Protein AF-A0A9E0R0I6-F1 (afdb_monomer_lite)

pLDDT: mean 71.57, std 11.68, range [45.12, 90.56]

Radius of gyration: 26.49 Å; chains: 1; bounding box: 52×58×52 Å

Secondary structure (DSSP, 8-state):
--PPP----PPP------SS-TTTTTTTPPTTPPP-S----------GGGPPPPP-------PPPP--------PPPPP-THHHHHHHHHHHHHHHHHHH-

Sequence (101 aa):
MVNPISYAVTVPGGYIDSPIDPKTLYENRRRGYVDSEPMLEIEPVLIPELQLPPPTVISHGDYEPVERVVSVEKKAPPLKGEDRVFEQIARDELEIKCLMD

Structure (mmCIF, N/CA/C/O backbone):
data_AF-A0A9E0R0I6-F1
#
_entry.id   AF-A0A9E0R0I6-F1
#
loop_
_atom_site.group_PDB
_atom_site.id
_atom_site.type_symbol
_atom_site.label_atom_id
_atom_site.label_alt_id
_atom_site.label_comp_id
_atom_site.label_asym_id
_atom_site.label_entity_id
_atom_site.label_seq_id
_atom_site.pdbx_PDB_ins_code
_atom_site.Cartn_x
_atom_site.Cartn_y
_atom_site.Cartn_z
_atom_site.occupancy
_atom_site.B_iso_or_equiv
_atom_site.auth_seq_id
_atom_site.auth_comp_id
_atom_site.auth_asym_id
_atom_site.auth_atom_id
_atom_site.pdbx_PDB_model_num
ATOM 1 N N . MET A 1 1 ? -12.455 -20.496 32.277 1.00 45.12 1 MET A N 1
ATOM 2 C CA . MET A 1 1 ? -11.736 -21.256 31.231 1.00 45.12 1 MET A CA 1
ATOM 3 C C . MET A 1 1 ? -12.325 -20.848 29.895 1.00 45.12 1 MET A C 1
ATOM 5 O O . MET A 1 1 ? -13.508 -21.074 29.687 1.00 45.12 1 MET A O 1
ATOM 9 N N . VAL A 1 2 ? -11.553 -20.153 29.062 1.00 52.94 2 VAL A N 1
ATOM 10 C CA . VAL A 1 2 ? -11.989 -19.716 27.728 1.00 52.94 2 VAL A CA 1
ATOM 11 C C . VAL A 1 2 ? -11.607 -20.827 26.757 1.00 52.94 2 VAL A C 1
ATOM 13 O O . VAL A 1 2 ? -10.424 -21.134 26.630 1.00 52.94 2 VAL A O 1
ATOM 16 N N . ASN A 1 3 ? -12.597 -21.474 26.143 1.00 60.44 3 ASN A N 1
ATOM 17 C CA . ASN A 1 3 ? -12.354 -22.495 25.125 1.00 60.44 3 ASN A CA 1
ATOM 18 C C . ASN A 1 3 ? -11.738 -21.818 23.887 1.00 60.44 3 ASN A C 1
ATOM 20 O O . ASN A 1 3 ? -12.375 -20.923 23.328 1.00 60.44 3 ASN A O 1
ATOM 24 N N . PRO A 1 4 ? -10.518 -22.191 23.463 1.00 68.25 4 PRO A N 1
ATOM 25 C CA . PRO A 1 4 ? -9.894 -21.592 22.292 1.00 68.25 4 PRO A CA 1
ATOM 26 C C . PRO A 1 4 ? -10.663 -21.994 21.029 1.00 68.25 4 PRO A C 1
ATOM 28 O O . PRO A 1 4 ? -10.946 -23.172 20.810 1.00 68.25 4 PRO A O 1
ATOM 31 N N . ILE A 1 5 ? -11.005 -21.006 20.200 1.00 71.25 5 ILE A N 1
ATOM 32 C CA . ILE A 1 5 ? -11.620 -21.231 18.889 1.00 71.25 5 ILE A CA 1
ATOM 33 C C . ILE A 1 5 ? -10.581 -21.935 18.013 1.00 71.25 5 ILE A C 1
ATOM 35 O O . ILE A 1 5 ? -9.501 -21.394 17.770 1.00 71.25 5 ILE A O 1
ATOM 39 N N . SER A 1 6 ? -10.888 -23.149 17.556 1.00 65.62 6 SER A N 1
ATOM 40 C CA . SER A 1 6 ? -10.013 -23.884 16.646 1.00 65.62 6 SER A CA 1
ATOM 41 C C . SER A 1 6 ? -10.019 -23.208 15.278 1.00 65.62 6 SER A C 1
ATOM 43 O O . SER A 1 6 ? -11.045 -23.210 14.599 1.00 65.62 6 SER A O 1
ATOM 45 N N . TYR A 1 7 ? -8.885 -22.655 14.859 1.00 59.72 7 TYR A N 1
ATOM 46 C CA . TYR A 1 7 ? -8.682 -22.206 13.486 1.00 59.72 7 TYR A CA 1
ATOM 47 C C . TYR A 1 7 ? -7.666 -23.119 12.803 1.00 59.72 7 TYR A C 1
ATOM 49 O O . TYR A 1 7 ? -6.640 -23.481 13.379 1.00 59.72 7 TYR A O 1
ATOM 57 N N . ALA A 1 8 ? -7.971 -23.510 11.569 1.00 67.06 8 ALA A N 1
ATOM 58 C CA . ALA A 1 8 ? -7.039 -24.216 10.707 1.00 67.06 8 ALA A CA 1
ATOM 59 C C . ALA A 1 8 ? -6.391 -23.187 9.780 1.00 67.06 8 ALA A C 1
ATOM 61 O O . ALA A 1 8 ? -7.077 -22.543 8.988 1.00 67.06 8 ALA A O 1
ATOM 62 N N . VAL A 1 9 ? -5.074 -23.016 9.889 1.00 64.62 9 VAL A N 1
ATOM 63 C CA . VAL A 1 9 ? -4.305 -22.227 8.923 1.00 64.62 9 VAL A CA 1
ATOM 64 C C . VAL A 1 9 ? -4.217 -23.053 7.646 1.00 64.62 9 VAL A C 1
ATOM 66 O O . VAL A 1 9 ? -3.449 -24.010 7.566 1.00 64.62 9 VAL A O 1
ATOM 69 N N . THR A 1 10 ? -5.042 -22.723 6.659 1.00 60.94 10 THR A N 1
ATOM 70 C CA . THR A 1 10 ? -4.908 -23.281 5.317 1.00 60.94 10 THR A CA 1
ATOM 71 C C . THR A 1 10 ? -3.813 -22.509 4.597 1.00 60.94 10 THR A C 1
ATOM 73 O O . THR A 1 10 ? -3.839 -21.283 4.502 1.00 60.94 10 THR A O 1
ATOM 76 N N . VAL A 1 11 ? -2.798 -23.230 4.120 1.00 56.66 11 VAL A N 1
ATOM 77 C CA . VAL A 1 11 ? -1.831 -22.647 3.190 1.00 56.66 11 VAL A CA 1
ATOM 78 C C . VAL A 1 11 ? -2.629 -22.290 1.937 1.00 56.66 11 VAL A C 1
ATOM 80 O O . VAL A 1 11 ? -3.373 -23.158 1.465 1.00 56.66 11 VAL A O 1
ATOM 83 N N . PRO A 1 12 ? -2.544 -21.053 1.410 1.00 57.75 12 PRO A N 1
ATOM 84 C CA . PRO A 1 12 ? -3.198 -20.734 0.152 1.00 57.75 12 PRO A CA 1
ATOM 85 C C . PRO A 1 12 ? -2.744 -21.776 -0.866 1.00 57.75 12 PRO A C 1
ATOM 87 O O . PRO A 1 12 ? -1.543 -21.977 -1.058 1.00 57.75 12 PRO A O 1
ATOM 90 N N . GLY A 1 13 ? -3.708 -22.502 -1.439 1.00 51.91 13 GLY A N 1
ATOM 91 C CA . GLY A 1 13 ? -3.458 -23.453 -2.510 1.00 51.91 13 GLY A CA 1
ATOM 92 C C . GLY A 1 13 ? -2.927 -22.650 -3.678 1.00 51.91 13 GLY A C 1
ATOM 93 O O . GLY A 1 13 ? -3.709 -22.070 -4.423 1.00 51.91 13 GLY A O 1
ATOM 94 N N . GLY A 1 14 ? -1.603 -22.512 -3.730 1.00 50.50 14 GLY A N 1
ATOM 95 C CA . GLY A 1 14 ? -0.891 -21.657 -4.661 1.00 50.50 14 GLY A CA 1
ATOM 96 C C . GLY A 1 14 ? -1.082 -22.163 -6.076 1.0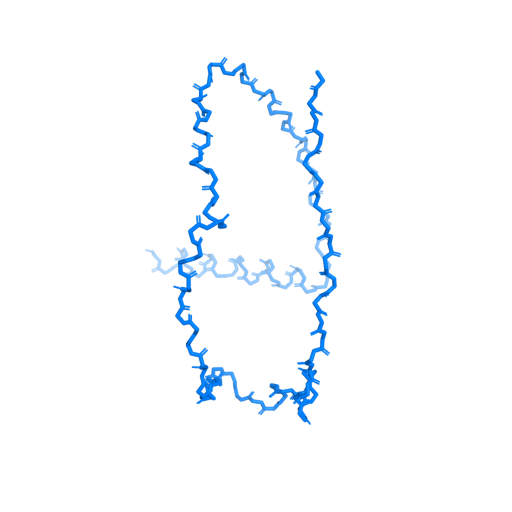0 50.50 14 GLY A C 1
ATOM 97 O O . GLY A 1 14 ? -0.211 -22.829 -6.621 1.00 50.50 14 GLY A O 1
ATOM 98 N N . TYR A 1 15 ? -2.222 -21.838 -6.673 1.00 50.16 15 TYR A N 1
ATOM 99 C CA . TYR A 1 15 ? -2.380 -21.838 -8.110 1.00 50.16 15 TYR A CA 1
ATOM 100 C C . TYR A 1 15 ? -1.860 -20.491 -8.609 1.00 50.16 15 TYR A C 1
ATOM 102 O O . TYR A 1 15 ? -2.618 -19.571 -8.901 1.00 50.16 15 TYR A O 1
ATOM 110 N N . ILE A 1 16 ? -0.534 -20.356 -8.624 1.00 53.50 16 ILE A N 1
ATOM 111 C CA . ILE A 1 16 ? 0.145 -19.311 -9.390 1.00 53.50 16 ILE A CA 1
ATOM 112 C C . ILE A 1 16 ? 0.523 -19.972 -10.710 1.00 53.50 16 ILE A C 1
ATOM 114 O O . ILE A 1 16 ? 1.681 -20.278 -10.960 1.00 53.50 16 ILE A O 1
ATOM 118 N N . ASP A 1 17 ? -0.476 -20.239 -11.543 1.00 48.16 17 ASP A N 1
ATOM 119 C CA . ASP A 1 17 ? -0.247 -20.502 -12.965 1.00 48.16 17 ASP A CA 1
ATOM 120 C C . ASP A 1 17 ? -0.297 -19.159 -13.704 1.00 48.16 17 ASP A C 1
ATOM 122 O O . ASP A 1 17 ? -1.034 -18.955 -14.665 1.00 48.16 17 ASP A O 1
ATOM 126 N N . SER A 1 18 ? 0.437 -18.182 -13.162 1.00 53.22 18 SER A N 1
ATOM 127 C CA . SER A 1 18 ? 0.776 -16.990 -13.917 1.00 53.22 18 SER A CA 1
ATOM 128 C C . SER A 1 18 ? 2.055 -17.332 -14.671 1.00 53.22 18 SER A C 1
ATOM 130 O O . SER A 1 18 ? 3.062 -17.637 -14.029 1.00 53.22 18 SER A O 1
ATOM 132 N N . PRO A 1 19 ? 2.070 -17.272 -16.011 1.00 57.12 19 PRO A N 1
ATOM 133 C CA . PRO A 1 19 ? 3.294 -17.463 -16.787 1.00 57.12 19 PRO A CA 1
ATOM 134 C C . PRO A 1 19 ? 4.331 -16.352 -16.529 1.00 57.12 19 PRO A C 1
ATOM 136 O O . PRO A 1 19 ? 5.414 -16.370 -17.112 1.00 57.12 19 PRO A O 1
ATOM 139 N N . ILE A 1 20 ? 4.000 -15.372 -15.682 1.00 63.97 20 ILE A N 1
ATOM 140 C CA . ILE A 1 20 ? 4.799 -14.195 -15.381 1.00 63.97 20 ILE A CA 1
ATOM 141 C C . ILE A 1 20 ? 5.412 -14.353 -13.987 1.00 63.97 20 ILE A C 1
ATOM 143 O O . ILE A 1 20 ? 4.696 -14.473 -12.993 1.00 63.97 20 ILE A O 1
ATOM 147 N N . ASP A 1 21 ? 6.747 -14.327 -13.912 1.00 72.06 21 ASP A N 1
ATOM 148 C CA . ASP A 1 21 ? 7.473 -14.314 -12.640 1.00 72.06 21 ASP A CA 1
ATOM 149 C C . ASP A 1 21 ? 7.092 -13.044 -11.851 1.00 72.06 21 ASP A C 1
ATOM 151 O O . ASP A 1 21 ? 7.399 -11.932 -12.305 1.00 72.06 21 ASP A O 1
ATOM 155 N N . PRO A 1 22 ? 6.461 -13.171 -10.666 1.00 68.00 22 PRO A N 1
ATOM 156 C CA . PRO A 1 22 ? 6.006 -12.026 -9.882 1.00 68.00 22 PRO A CA 1
ATOM 157 C C . PRO A 1 22 ? 7.145 -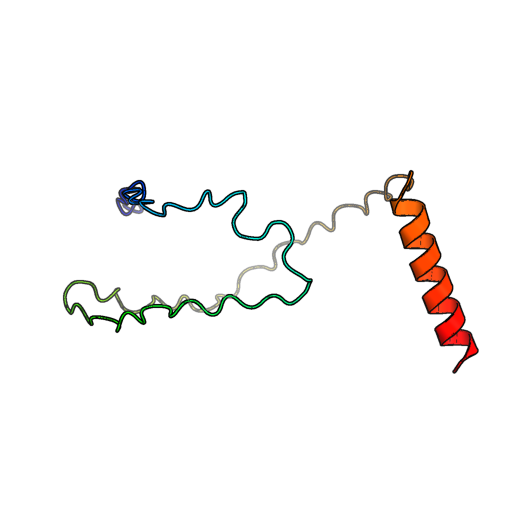11.076 -9.501 1.00 68.00 22 PRO A C 1
ATOM 159 O O . PRO A 1 22 ? 6.902 -9.890 -9.275 1.00 68.00 22 PRO A O 1
ATOM 162 N N . LYS A 1 23 ? 8.394 -11.560 -9.467 1.00 73.88 23 LYS A N 1
ATOM 163 C CA . LYS A 1 23 ? 9.568 -10.729 -9.192 1.00 73.88 23 LYS A CA 1
ATOM 164 C C . LYS A 1 23 ? 9.826 -9.691 -10.289 1.00 73.88 23 LYS A C 1
ATOM 166 O O . LYS A 1 23 ? 10.292 -8.599 -9.981 1.00 73.88 23 LYS A O 1
ATOM 171 N N . THR A 1 24 ? 9.523 -10.022 -11.545 1.00 76.69 24 THR A N 1
ATOM 172 C CA . THR A 1 24 ? 9.888 -9.207 -12.720 1.00 76.69 24 THR A CA 1
ATOM 173 C C . THR A 1 24 ? 8.715 -8.438 -13.327 1.00 76.69 24 THR A C 1
ATOM 175 O O . THR A 1 24 ? 8.922 -7.584 -14.187 1.00 76.69 24 THR A O 1
ATOM 178 N N . LEU A 1 25 ? 7.489 -8.673 -12.846 1.00 73.88 25 LEU A N 1
ATOM 179 C CA . LEU A 1 25 ? 6.236 -8.123 -13.385 1.00 73.88 25 LEU A CA 1
ATOM 180 C C . LEU A 1 25 ? 6.258 -6.592 -13.602 1.00 73.88 25 LEU A C 1
ATOM 182 O O . LEU A 1 25 ? 5.692 -6.083 -14.575 1.00 73.88 25 LEU A O 1
ATOM 186 N N . TYR A 1 26 ? 6.952 -5.858 -12.727 1.00 75.00 26 TYR A N 1
ATOM 187 C CA . TYR A 1 26 ? 7.029 -4.393 -12.753 1.00 75.00 26 TYR A CA 1
ATOM 188 C C . TYR A 1 26 ? 8.414 -3.836 -13.109 1.00 75.00 26 TYR A C 1
ATOM 190 O O . TYR A 1 26 ? 8.615 -2.618 -13.075 1.00 75.00 26 TYR A O 1
ATOM 198 N N . GLU A 1 27 ? 9.376 -4.688 -13.467 1.00 82.94 27 GLU A N 1
ATOM 199 C CA . GLU A 1 27 ? 10.702 -4.224 -13.870 1.00 82.94 27 GLU A CA 1
ATOM 200 C C . GLU A 1 27 ? 10.616 -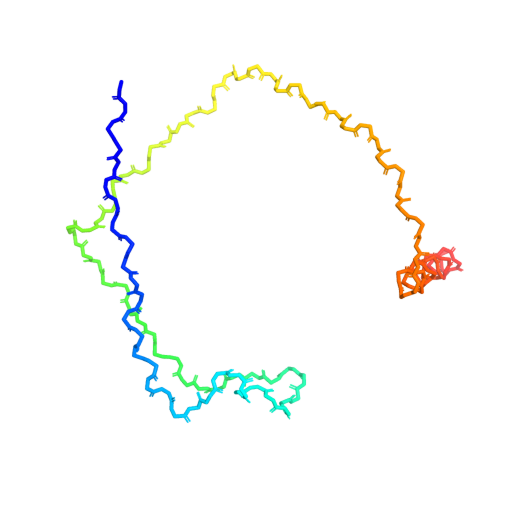3.375 -15.151 1.00 82.94 27 GLU A C 1
ATOM 202 O O . GLU A 1 27 ? 9.839 -3.648 -16.066 1.00 82.94 27 GLU A O 1
ATOM 207 N N . ASN A 1 28 ? 11.405 -2.297 -15.211 1.00 81.94 28 ASN A N 1
ATOM 208 C CA . ASN A 1 28 ? 11.454 -1.338 -16.327 1.00 81.94 28 ASN A CA 1
ATOM 209 C C . ASN A 1 28 ? 10.139 -0.597 -16.643 1.00 81.94 28 ASN A C 1
ATOM 211 O O . ASN A 1 28 ? 10.055 0.124 -17.643 1.00 81.94 28 ASN A O 1
ATOM 215 N N . ARG A 1 29 ? 9.11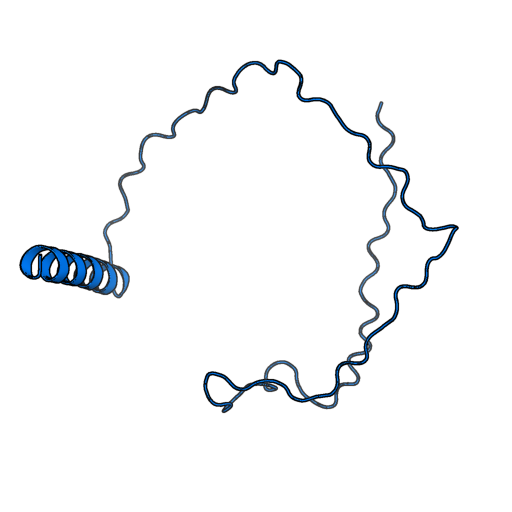6 -0.706 -15.789 1.00 81.38 29 ARG A N 1
ATOM 216 C CA . ARG A 1 29 ? 7.914 0.125 -15.891 1.00 81.38 29 ARG A CA 1
ATOM 217 C C . ARG A 1 29 ? 8.229 1.553 -15.436 1.00 81.38 29 ARG A C 1
ATOM 219 O O . ARG A 1 29 ? 8.989 1.783 -14.497 1.00 81.38 29 ARG A O 1
ATOM 226 N N . ARG A 1 30 ? 7.644 2.546 -16.114 1.00 87.06 30 ARG A N 1
ATOM 227 C CA . ARG A 1 30 ? 7.764 3.952 -15.693 1.00 87.06 30 ARG A CA 1
ATOM 228 C C . ARG A 1 30 ? 7.086 4.138 -14.334 1.00 87.06 30 ARG A C 1
ATOM 230 O O . ARG A 1 30 ? 6.081 3.492 -14.047 1.00 87.06 30 ARG A O 1
ATOM 237 N N . ARG A 1 31 ? 7.595 5.067 -13.519 1.00 81.00 31 ARG A N 1
ATOM 238 C CA . ARG A 1 31 ? 6.900 5.506 -12.300 1.00 81.00 31 ARG A CA 1
ATOM 239 C C . ARG A 1 31 ? 5.486 5.965 -12.676 1.00 81.00 31 ARG A C 1
ATOM 241 O O . ARG A 1 31 ? 5.339 6.783 -13.579 1.00 81.00 31 ARG A O 1
ATOM 248 N N . GLY A 1 32 ? 4.477 5.429 -11.991 1.00 82.06 32 GLY A N 1
ATOM 249 C CA . GLY A 1 32 ? 3.067 5.678 -12.310 1.00 82.06 32 GLY A CA 1
ATOM 250 C C . GLY A 1 32 ? 2.476 4.735 -13.363 1.00 82.06 32 GLY A C 1
ATOM 251 O O . GLY A 1 32 ? 1.404 5.022 -13.883 1.00 82.06 32 GLY A O 1
ATOM 252 N N . TYR A 1 33 ? 3.153 3.629 -13.695 1.00 82.69 33 TYR A N 1
ATOM 253 C CA . TYR A 1 33 ? 2.543 2.549 -14.467 1.00 82.69 33 TYR A CA 1
ATOM 254 C C . TYR A 1 33 ? 1.346 1.981 -13.703 1.00 82.69 33 TYR A C 1
ATOM 256 O O . TYR A 1 33 ? 1.485 1.526 -12.569 1.00 82.69 33 TYR A O 1
ATOM 264 N N . VAL A 1 34 ? 0.183 2.044 -14.340 1.00 79.88 34 VAL A N 1
ATOM 265 C CA . VAL A 1 34 ? -1.058 1.451 -13.854 1.00 79.88 34 VAL A CA 1
ATOM 266 C C . VAL A 1 34 ? -1.226 0.122 -14.566 1.00 79.88 34 VAL A C 1
ATOM 268 O O . VAL A 1 34 ? -1.104 0.058 -15.791 1.00 79.88 34 VAL A O 1
ATOM 271 N N . ASP A 1 35 ? -1.480 -0.925 -13.793 1.00 78.06 35 ASP A N 1
ATOM 272 C CA . ASP A 1 35 ? -1.878 -2.202 -14.354 1.00 78.06 35 ASP A CA 1
ATOM 273 C C . ASP A 1 35 ? -3.280 -2.072 -14.960 1.00 78.06 35 ASP A C 1
ATOM 275 O O . ASP A 1 35 ? -4.232 -1.686 -14.281 1.00 78.06 35 ASP A O 1
ATOM 279 N N . SER A 1 36 ? -3.377 -2.302 -16.267 1.00 80.62 36 SER A N 1
ATOM 280 C CA . SER A 1 36 ? -4.624 -2.212 -17.026 1.00 80.62 36 SER A CA 1
ATOM 281 C C . SER A 1 36 ? -5.280 -3.574 -17.226 1.00 80.62 36 SER A C 1
ATOM 283 O O . SER A 1 36 ? -6.256 -3.664 -17.975 1.00 80.62 36 SER A O 1
ATOM 285 N N . GLU A 1 37 ? -4.715 -4.640 -16.652 1.00 79.12 37 GLU A N 1
ATOM 286 C CA . GLU A 1 37 ? -5.317 -5.962 -16.729 1.00 79.12 37 GLU A CA 1
ATOM 287 C C . GLU A 1 37 ? -6.719 -5.938 -16.099 1.00 79.12 37 GLU A C 1
ATOM 289 O O . GLU A 1 37 ? -6.916 -5.371 -15.018 1.00 79.12 37 GLU A O 1
ATOM 294 N N . PRO A 1 38 ? -7.730 -6.503 -16.783 1.00 76.88 38 PRO A N 1
ATOM 295 C CA . PRO A 1 38 ? -9.079 -6.535 -16.252 1.00 76.88 38 PRO A CA 1
ATOM 296 C C . PRO A 1 38 ? -9.094 -7.409 -14.999 1.00 76.88 38 PRO A C 1
ATOM 298 O O . PRO A 1 38 ? -8.944 -8.628 -15.070 1.00 76.88 38 PRO A O 1
ATOM 301 N N . MET A 1 39 ? -9.295 -6.783 -13.843 1.00 78.81 39 MET A N 1
ATOM 302 C CA . MET A 1 39 ? -9.543 -7.514 -12.610 1.00 78.81 39 MET A CA 1
ATOM 303 C C . MET A 1 39 ? -10.946 -8.109 -12.659 1.00 78.81 39 MET A C 1
ATOM 305 O O . MET A 1 39 ? -11.929 -7.399 -12.871 1.00 78.81 39 MET A O 1
ATOM 309 N N . LEU A 1 40 ? -11.037 -9.422 -12.458 1.00 82.06 40 LEU A N 1
ATOM 310 C CA . LEU A 1 40 ? -12.318 -10.100 -12.346 1.00 82.06 40 LEU A CA 1
ATOM 311 C C . LEU A 1 40 ? -12.929 -9.746 -10.987 1.00 82.06 40 LEU A C 1
ATOM 313 O O . LEU A 1 40 ? -12.431 -10.164 -9.942 1.00 82.06 40 LEU A O 1
ATOM 317 N N . GLU A 1 41 ? -13.976 -8.927 -11.003 1.00 77.75 41 GLU A N 1
ATOM 318 C CA . GLU A 1 41 ? -14.730 -8.587 -9.802 1.00 77.75 41 GLU A CA 1
ATOM 319 C C . GLU A 1 41 ? -15.499 -9.827 -9.334 1.00 77.75 41 GLU A C 1
ATOM 321 O O . GLU A 1 41 ? -16.284 -10.413 -10.080 1.00 77.75 41 GLU A O 1
ATOM 326 N N . ILE A 1 42 ? -15.228 -10.270 -8.107 1.00 78.62 42 ILE A N 1
ATOM 327 C CA . ILE A 1 42 ? -15.937 -11.392 -7.493 1.00 78.62 42 ILE A CA 1
ATOM 328 C C . ILE A 1 42 ? -17.069 -10.799 -6.663 1.00 78.62 42 ILE A C 1
ATOM 330 O O . ILE A 1 42 ? -16.819 -10.138 -5.653 1.00 78.62 42 ILE A O 1
ATOM 334 N N . GLU A 1 43 ? -18.311 -11.046 -7.074 1.00 79.69 43 GLU A N 1
ATOM 335 C CA . GLU A 1 43 ? -19.468 -10.649 -6.278 1.00 79.69 43 GLU A CA 1
ATOM 336 C C . GLU A 1 43 ? -19.470 -11.395 -4.932 1.00 79.69 43 GLU A C 1
ATOM 338 O O . GLU A 1 43 ? -19.234 -12.610 -4.888 1.00 79.69 43 GLU A O 1
ATOM 343 N N . PRO A 1 44 ? -19.742 -10.701 -3.813 1.00 75.31 44 PRO A N 1
ATOM 344 C CA . PRO A 1 44 ? -19.819 -11.345 -2.514 1.00 75.31 44 PRO A CA 1
ATOM 345 C C . PRO A 1 44 ? -21.014 -12.301 -2.489 1.00 75.31 44 PRO A C 1
ATOM 347 O O . PRO A 1 44 ? -22.172 -11.886 -2.436 1.00 75.31 44 PRO A O 1
ATOM 350 N N . VAL A 1 45 ? -20.740 -13.605 -2.484 1.00 74.38 45 VAL A N 1
ATOM 351 C CA . VAL A 1 45 ? -21.776 -14.610 -2.244 1.00 74.38 45 VAL A CA 1
ATOM 352 C C . VAL A 1 45 ? -22.151 -14.546 -0.767 1.00 74.38 45 VAL A C 1
ATOM 354 O O . VAL A 1 45 ? -21.361 -14.903 0.108 1.00 74.38 45 VAL A O 1
ATOM 357 N N . LEU A 1 46 ? -23.369 -14.090 -0.475 1.00 70.31 46 LEU A N 1
ATOM 358 C CA . LEU A 1 46 ? -23.949 -14.192 0.860 1.00 70.31 46 LEU A CA 1
ATOM 359 C C . LEU A 1 46 ? -24.213 -15.669 1.155 1.00 70.31 46 LEU A C 1
ATOM 361 O O . LEU A 1 46 ? -25.250 -16.201 0.773 1.00 70.31 46 LEU A O 1
ATOM 365 N N . ILE A 1 47 ? -23.271 -16.334 1.822 1.00 71.31 47 ILE A N 1
ATOM 366 C CA . ILE A 1 47 ? -23.463 -17.695 2.323 1.00 71.31 47 ILE A CA 1
ATOM 367 C C . ILE A 1 47 ? -24.166 -17.577 3.684 1.00 71.31 47 ILE A C 1
ATOM 369 O O . ILE A 1 47 ? -23.531 -17.133 4.645 1.00 71.31 47 ILE A O 1
ATOM 373 N N . PRO A 1 48 ? -25.459 -17.943 3.806 1.00 66.38 48 PRO A N 1
ATOM 374 C CA . PRO A 1 48 ? -26.218 -17.749 5.046 1.00 66.38 48 PRO A CA 1
ATOM 375 C C . PRO A 1 48 ? -25.609 -18.499 6.240 1.00 66.38 48 PRO A C 1
ATOM 377 O O . PRO A 1 48 ? -25.712 -18.054 7.376 1.00 66.38 48 PRO A O 1
ATOM 380 N N . GLU A 1 49 ? -24.932 -19.614 5.966 1.00 64.44 49 GLU A N 1
ATOM 381 C CA . GLU A 1 49 ? -24.299 -20.504 6.945 1.00 64.44 49 GLU A CA 1
ATOM 382 C C . GLU A 1 49 ? -22.955 -19.974 7.484 1.00 64.44 49 GLU A C 1
ATOM 384 O O . GLU A 1 49 ? -22.492 -20.427 8.528 1.00 64.44 49 GLU A O 1
ATOM 389 N N . LEU A 1 50 ? -22.327 -19.016 6.788 1.00 60.94 50 LEU A N 1
ATOM 390 C CA . LEU A 1 50 ? -21.023 -18.423 7.128 1.00 60.94 50 LEU A CA 1
ATOM 391 C C . LEU A 1 50 ? -21.143 -16.972 7.607 1.00 60.94 50 LEU A C 1
ATOM 393 O O . LEU A 1 50 ? -20.136 -16.269 7.724 1.00 60.94 50 LEU A O 1
ATOM 397 N N . GLN A 1 51 ? -22.361 -16.503 7.889 1.00 71.00 51 GLN A N 1
ATOM 398 C CA . GLN A 1 51 ? -22.526 -15.200 8.514 1.00 71.00 51 GLN A CA 1
ATOM 399 C C . GLN A 1 51 ? -21.899 -15.240 9.907 1.00 71.00 51 GLN A C 1
ATOM 401 O O . GLN A 1 51 ? -22.311 -16.010 10.776 1.00 71.00 51 GLN A O 1
ATOM 406 N N . LEU A 1 52 ? -20.860 -14.423 10.093 1.00 71.56 52 LEU A N 1
ATOM 407 C CA . LEU A 1 52 ? -20.227 -14.241 11.391 1.00 71.56 52 LEU A CA 1
ATOM 408 C C . LEU A 1 52 ? -21.303 -13.845 12.413 1.00 71.56 52 LEU A C 1
ATOM 410 O O . LEU A 1 52 ? -22.212 -13.079 12.074 1.00 71.56 52 LEU A O 1
ATOM 414 N N . PRO A 1 53 ? -21.215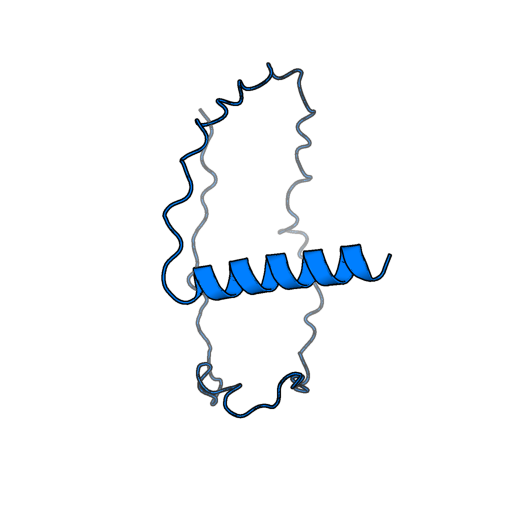 -14.339 13.660 1.00 78.12 53 PRO A N 1
ATOM 415 C CA . PRO A 1 53 ? -22.110 -13.878 14.707 1.00 78.12 53 PRO A CA 1
ATOM 416 C C . PRO A 1 53 ? -22.007 -12.350 14.831 1.00 78.12 53 PRO A C 1
ATOM 418 O O . PRO A 1 53 ? -20.944 -11.781 14.551 1.00 78.12 53 PRO A O 1
ATOM 421 N N . PRO A 1 54 ? -23.090 -11.671 15.249 1.00 79.06 54 PRO A N 1
ATOM 422 C CA . PRO A 1 54 ? -23.066 -10.227 15.422 1.00 79.06 54 PRO A CA 1
ATOM 423 C C . PRO A 1 54 ? -21.893 -9.827 16.330 1.00 79.06 54 PRO A C 1
ATOM 425 O O . PRO A 1 54 ? -21.598 -10.536 17.301 1.00 79.06 54 PRO A O 1
ATOM 428 N N . PRO A 1 55 ? -21.202 -8.714 16.027 1.00 78.00 55 PRO A N 1
ATOM 429 C CA . PRO A 1 55 ? -20.044 -8.298 16.799 1.00 78.00 55 PRO A CA 1
ATOM 430 C C . PRO A 1 55 ? -20.441 -8.111 18.265 1.00 78.00 55 PRO A C 1
ATOM 432 O O . PRO A 1 55 ? -21.420 -7.436 18.584 1.00 78.00 55 PRO A O 1
ATOM 435 N N . THR A 1 56 ? -19.667 -8.708 19.170 1.00 81.31 56 THR A N 1
ATOM 436 C CA . THR A 1 56 ? -19.826 -8.454 20.603 1.00 81.31 56 THR A CA 1
ATOM 437 C C . THR A 1 56 ? -19.243 -7.080 20.901 1.00 81.31 56 THR A C 1
ATOM 439 O O . THR A 1 56 ? -18.027 -6.899 20.907 1.00 81.31 56 THR A O 1
ATOM 442 N N . VAL A 1 57 ? -20.114 -6.098 21.117 1.00 76.81 57 VAL A N 1
ATOM 443 C CA . VAL A 1 57 ? -19.703 -4.758 21.536 1.00 76.81 57 VAL A CA 1
ATOM 444 C C . VAL A 1 57 ? -19.322 -4.822 23.013 1.00 76.81 57 VAL A C 1
ATOM 446 O O . VAL A 1 57 ? -20.184 -4.963 23.877 1.00 76.81 57 VAL A O 1
ATOM 449 N N . ILE A 1 58 ? -18.026 -4.735 23.306 1.00 76.81 58 ILE A N 1
ATOM 450 C CA . ILE A 1 58 ? -17.534 -4.538 24.671 1.00 76.81 58 ILE A CA 1
ATOM 451 C C . ILE A 1 58 ? -17.587 -3.034 24.930 1.00 76.81 58 ILE A C 1
ATOM 453 O O . ILE A 1 58 ? -16.843 -2.269 24.318 1.00 76.81 58 ILE A O 1
ATOM 457 N N . SER A 1 59 ? -18.497 -2.599 25.800 1.00 76.88 59 SER A N 1
ATOM 458 C CA . SER A 1 59 ? -18.539 -1.208 26.249 1.00 76.88 59 SER A CA 1
ATOM 459 C C . SER A 1 59 ? -17.198 -0.829 26.875 1.00 76.88 59 SER A C 1
ATOM 461 O O . SER A 1 59 ? -16.653 -1.609 27.657 1.00 76.88 59 SER A O 1
ATOM 463 N N . HIS A 1 60 ? -16.693 0.369 26.574 1.00 68.00 60 HIS A N 1
ATOM 464 C CA . HIS A 1 60 ? -15.580 0.943 27.325 1.00 68.00 60 HIS A CA 1
ATOM 465 C C . HIS A 1 60 ? -15.975 0.992 28.807 1.00 68.00 60 HIS A C 1
ATOM 467 O O . HIS A 1 60 ? -16.857 1.757 29.185 1.00 68.00 60 HIS A O 1
ATOM 473 N N . GLY A 1 61 ? -15.387 0.114 29.620 1.00 70.50 61 GLY A N 1
ATOM 474 C CA . GLY A 1 61 ? -15.452 0.229 31.070 1.00 70.50 61 GLY A CA 1
ATOM 475 C C . GLY A 1 61 ? -14.547 1.359 31.545 1.00 70.50 61 GLY A C 1
ATOM 476 O O . GLY A 1 61 ? -13.643 1.784 30.821 1.00 70.50 61 GLY A O 1
ATOM 477 N N . ASP A 1 62 ? -14.773 1.816 32.773 1.00 68.81 62 ASP A N 1
ATOM 478 C CA . ASP A 1 62 ? -13.851 2.694 33.489 1.00 68.81 62 ASP A CA 1
ATOM 479 C C . ASP A 1 62 ? -12.574 1.902 33.818 1.00 68.81 62 ASP A C 1
ATOM 481 O O . ASP A 1 62 ? -12.394 1.376 34.915 1.00 68.81 62 ASP A O 1
ATOM 485 N N . TYR A 1 63 ? -11.714 1.717 32.818 1.00 64.06 63 TYR A N 1
ATOM 486 C CA . TYR A 1 63 ? -10.402 1.118 33.009 1.00 64.06 63 TYR A CA 1
ATOM 487 C C . TYR A 1 63 ? -9.519 2.122 33.746 1.00 64.06 63 TYR A C 1
ATOM 489 O O . TYR A 1 63 ? -9.457 3.295 33.369 1.00 64.06 63 TYR A O 1
ATOM 497 N N . GLU A 1 64 ? -8.815 1.661 34.780 1.00 70.44 64 GLU A N 1
ATOM 498 C CA . GLU A 1 64 ? -7.784 2.472 35.419 1.00 70.44 64 GLU A CA 1
ATOM 499 C C . GLU A 1 64 ? -6.773 2.929 34.353 1.00 70.44 64 GLU A C 1
ATOM 501 O O . GLU A 1 64 ? -6.384 2.132 33.488 1.00 70.44 64 GLU A O 1
ATOM 506 N N . PRO A 1 65 ? -6.372 4.212 34.358 1.00 65.06 65 PRO A N 1
ATOM 507 C CA . PRO A 1 65 ? -5.438 4.733 33.377 1.00 65.06 65 PRO A CA 1
ATOM 508 C C . PRO A 1 65 ? -4.144 3.929 33.452 1.00 65.06 65 PRO A C 1
ATOM 510 O O . PRO A 1 65 ? -3.453 3.929 34.468 1.00 65.06 65 PRO A O 1
ATOM 513 N N . VAL A 1 66 ? -3.821 3.234 32.361 1.00 63.53 66 VAL A N 1
ATOM 514 C CA . VAL A 1 66 ? -2.554 2.518 32.237 1.00 63.53 66 VAL A CA 1
ATOM 515 C C . VAL A 1 66 ? -1.444 3.550 32.400 1.00 63.53 66 VAL A C 1
ATOM 517 O O . VAL A 1 66 ? -1.363 4.494 31.608 1.00 63.53 66 VAL A O 1
ATOM 520 N N . GLU A 1 67 ? -0.606 3.396 33.427 1.00 61.22 67 GLU A N 1
ATOM 521 C CA . GLU A 1 67 ? 0.582 4.225 33.594 1.00 61.22 67 GLU A CA 1
ATOM 522 C C . GLU A 1 67 ? 1.439 4.089 32.334 1.00 61.22 67 GLU A C 1
ATOM 524 O O . GLU A 1 67 ? 2.100 3.077 32.085 1.00 61.22 67 GLU A O 1
ATOM 529 N N . ARG A 1 68 ? 1.409 5.125 31.492 1.00 54.97 68 ARG A N 1
ATOM 530 C CA . ARG A 1 68 ? 2.376 5.283 30.415 1.00 54.97 68 ARG A CA 1
ATOM 531 C C . ARG A 1 68 ? 3.716 5.522 31.090 1.00 54.97 68 ARG A C 1
ATOM 533 O O . ARG A 1 68 ? 4.045 6.651 31.445 1.00 54.97 68 ARG A O 1
ATOM 540 N N . VAL A 1 69 ? 4.500 4.461 31.244 1.00 57.56 69 VAL A N 1
ATOM 541 C CA . VAL A 1 69 ? 5.934 4.594 31.482 1.00 57.56 69 VAL A CA 1
ATOM 542 C C . VAL A 1 69 ? 6.484 5.269 30.232 1.00 57.56 69 VAL A C 1
ATOM 544 O O . VAL A 1 69 ? 6.713 4.622 29.210 1.00 57.56 69 VAL A O 1
ATOM 547 N N . VAL A 1 70 ? 6.602 6.598 30.280 1.00 51.94 70 VAL A N 1
ATOM 548 C CA . VAL A 1 70 ? 7.314 7.380 29.274 1.00 51.94 70 VAL A CA 1
ATOM 549 C C . VAL A 1 70 ? 8.744 6.886 29.364 1.00 51.94 70 VAL A C 1
ATOM 551 O O . VAL A 1 70 ? 9.499 7.259 30.260 1.00 51.94 70 VAL A O 1
ATOM 554 N N . SER A 1 71 ? 9.072 5.929 28.501 1.00 51.22 71 SER A N 1
ATOM 555 C CA . SER A 1 71 ? 10.421 5.424 28.359 1.00 51.22 71 SER A CA 1
ATOM 556 C C . SER A 1 71 ? 11.316 6.638 28.180 1.00 51.22 71 SER A C 1
ATOM 558 O O . SER A 1 71 ? 11.129 7.385 27.220 1.00 51.22 71 SER A O 1
ATOM 560 N N . VAL A 1 72 ? 12.224 6.827 29.139 1.00 57.41 72 VAL A N 1
ATOM 561 C CA . VAL A 1 72 ? 13.342 7.770 29.099 1.00 57.41 72 VAL A CA 1
ATOM 562 C C . VAL A 1 72 ? 13.769 7.940 27.650 1.00 57.41 72 VAL A C 1
ATOM 564 O O . VAL A 1 72 ? 14.112 6.940 27.012 1.00 57.41 72 VAL A O 1
ATOM 567 N N . GLU A 1 73 ? 13.677 9.165 27.127 1.00 55.59 73 GLU A N 1
ATOM 568 C CA . GLU A 1 73 ? 14.054 9.491 25.755 1.00 55.59 73 GLU A CA 1
ATOM 569 C C . GLU A 1 73 ? 15.447 8.917 25.497 1.00 55.59 73 GLU A C 1
ATOM 571 O O . GLU A 1 73 ? 16.465 9.419 25.983 1.00 55.59 73 GLU A O 1
ATOM 576 N N . LYS A 1 74 ? 15.501 7.785 24.787 1.00 57.72 74 LYS A N 1
ATOM 577 C CA . LYS A 1 74 ? 16.769 7.216 24.360 1.00 57.72 74 LYS A CA 1
ATOM 578 C C . LYS A 1 74 ? 17.379 8.260 23.449 1.00 57.72 74 LYS A C 1
ATOM 580 O O . LYS A 1 74 ? 16.838 8.534 22.381 1.00 57.72 74 LYS A O 1
ATOM 585 N N . LYS A 1 75 ? 18.487 8.849 23.900 1.00 59.41 75 LYS A N 1
ATOM 586 C CA . LYS A 1 75 ? 19.268 9.809 23.125 1.00 59.41 75 LYS A CA 1
ATOM 587 C C . LYS A 1 75 ? 19.475 9.217 21.734 1.00 59.41 75 LYS A C 1
ATOM 589 O O . LYS A 1 75 ? 20.020 8.115 21.623 1.00 59.41 75 LYS A O 1
ATOM 594 N N . ALA A 1 76 ? 18.959 9.906 20.717 1.00 65.00 76 ALA A N 1
ATOM 595 C CA . ALA A 1 76 ? 18.990 9.402 19.356 1.00 65.00 76 ALA A CA 1
ATOM 596 C C . ALA A 1 76 ? 20.442 9.048 18.984 1.00 65.00 76 ALA A C 1
ATOM 598 O O . ALA A 1 76 ? 21.361 9.805 19.328 1.00 65.00 76 ALA A O 1
ATOM 599 N N . PRO A 1 77 ? 20.680 7.878 18.364 1.00 71.69 77 PRO A N 1
ATOM 600 C CA . PRO A 1 77 ? 22.017 7.496 17.943 1.00 71.69 77 PRO A CA 1
ATOM 601 C C . PRO A 1 77 ? 22.584 8.554 16.982 1.00 71.69 77 PRO A C 1
ATOM 603 O O . PRO A 1 77 ? 21.827 9.194 16.253 1.00 71.69 77 PRO A O 1
ATOM 606 N N . PRO A 1 78 ? 23.912 8.767 16.977 1.00 75.06 78 PRO A N 1
ATOM 607 C CA . PRO A 1 78 ? 24.523 9.746 16.090 1.00 75.06 78 PRO A CA 1
ATOM 608 C C . PRO A 1 78 ? 24.246 9.366 14.632 1.00 75.06 78 PRO A C 1
ATOM 610 O O . PRO A 1 78 ? 24.555 8.246 14.218 1.00 75.06 78 PRO A O 1
ATOM 613 N N . LEU A 1 79 ? 23.687 10.307 13.871 1.00 74.44 79 LEU A N 1
ATOM 614 C CA . LEU A 1 79 ? 23.333 10.117 12.465 1.00 74.44 79 LEU A CA 1
ATOM 615 C C . LEU A 1 79 ? 24.608 9.900 11.639 1.00 74.44 79 LEU A C 1
ATOM 617 O O . LEU A 1 79 ? 25.566 10.678 11.722 1.00 74.44 79 LEU A O 1
ATOM 621 N N . LYS A 1 80 ? 24.643 8.820 10.855 1.00 83.12 80 LYS A N 1
ATOM 622 C CA . LYS A 1 80 ? 25.777 8.446 9.997 1.00 83.12 80 LYS A CA 1
ATOM 623 C C . LYS A 1 80 ? 25.291 8.235 8.567 1.00 83.12 80 LYS A C 1
ATOM 625 O O . LYS A 1 80 ? 24.197 7.735 8.357 1.00 83.12 80 LYS A O 1
ATOM 630 N N . GLY A 1 81 ? 26.138 8.567 7.593 1.00 82.12 81 GLY A N 1
ATOM 631 C CA . GLY A 1 81 ? 25.839 8.340 6.178 1.00 82.12 81 GLY A CA 1
ATOM 632 C C . GLY A 1 81 ? 24.654 9.172 5.686 1.00 82.12 81 GLY A C 1
ATOM 633 O O . GLY A 1 81 ? 24.643 10.390 5.863 1.00 82.12 81 GLY A O 1
ATOM 634 N N . GLU A 1 82 ? 23.682 8.504 5.069 1.00 77.69 82 GLU A N 1
ATOM 635 C CA . GLU A 1 82 ? 22.517 9.118 4.419 1.00 77.69 82 GLU A CA 1
ATOM 636 C C . GLU A 1 82 ? 21.584 9.821 5.413 1.00 77.69 82 GLU A C 1
ATOM 638 O O . GLU A 1 82 ? 21.083 10.903 5.118 1.00 77.69 82 GLU A O 1
ATOM 643 N N . ASP A 1 83 ? 21.452 9.301 6.636 1.00 78.81 83 ASP A N 1
ATOM 644 C CA . ASP A 1 83 ? 20.609 9.898 7.682 1.00 78.81 83 ASP A CA 1
ATOM 645 C C . ASP A 1 83 ? 21.019 11.340 8.023 1.00 78.81 83 ASP A C 1
ATOM 647 O O . ASP A 1 83 ? 20.179 12.189 8.319 1.00 78.81 83 ASP A O 1
ATOM 651 N N . ARG A 1 84 ? 22.319 11.653 7.933 1.00 81.81 84 ARG A N 1
ATOM 652 C CA . ARG A 1 84 ? 22.828 13.016 8.146 1.00 81.81 84 ARG A CA 1
ATOM 653 C C . ARG A 1 84 ? 22.449 13.950 6.997 1.00 81.81 84 ARG A C 1
ATOM 655 O O . ARG A 1 84 ? 22.206 15.130 7.226 1.00 81.81 84 ARG A O 1
ATOM 662 N N . VAL A 1 85 ? 22.422 13.427 5.773 1.00 85.75 85 VAL A N 1
ATOM 663 C CA . VAL A 1 85 ? 22.046 14.196 4.581 1.00 85.75 85 VAL A CA 1
ATOM 664 C C . VAL A 1 85 ? 20.562 14.546 4.645 1.00 85.75 85 VAL A C 1
ATOM 666 O O . VAL A 1 85 ? 20.204 15.699 4.429 1.00 85.75 85 VAL A O 1
ATOM 669 N N . PHE A 1 86 ? 19.708 13.594 5.027 1.00 88.00 86 PHE A N 1
ATOM 670 C CA . PHE A 1 86 ? 18.273 13.844 5.175 1.00 88.00 86 PHE A CA 1
ATOM 671 C C . PHE A 1 86 ? 17.948 14.831 6.297 1.00 88.00 86 PHE A C 1
ATOM 673 O O . PHE A 1 86 ? 17.100 15.702 6.110 1.00 88.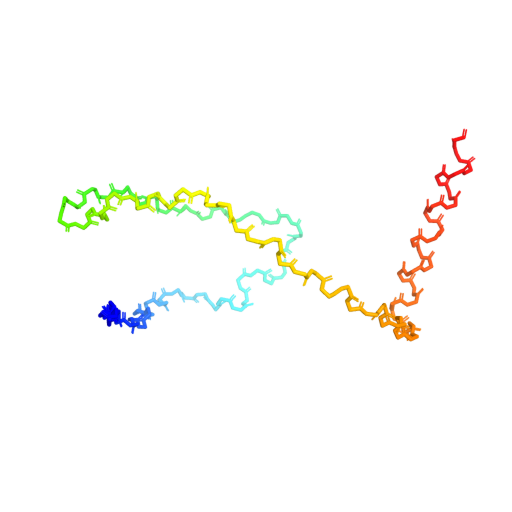00 86 PHE A O 1
ATOM 680 N N . GLU A 1 87 ? 18.642 14.758 7.436 1.00 86.62 87 GLU A N 1
ATOM 681 C CA . GLU A 1 87 ? 18.459 15.745 8.506 1.00 86.62 87 GLU A CA 1
ATOM 682 C C . GLU A 1 87 ? 18.883 17.154 8.062 1.00 86.62 87 GLU A C 1
ATOM 684 O O . GLU A 1 87 ? 18.237 18.142 8.407 1.00 86.62 87 GLU A O 1
ATOM 689 N N . GLN A 1 88 ? 19.951 17.252 7.269 1.00 85.44 88 GLN A N 1
ATOM 690 C CA . GLN A 1 88 ? 20.413 18.527 6.737 1.00 85.44 88 GLN A CA 1
ATOM 691 C C . GLN A 1 88 ? 19.405 19.123 5.747 1.00 85.44 88 GLN A C 1
ATOM 693 O O . GLN A 1 88 ? 19.033 20.280 5.904 1.00 85.44 88 GLN A O 1
ATOM 698 N N . ILE A 1 89 ? 18.873 18.318 4.821 1.00 88.94 89 ILE A N 1
ATOM 699 C CA . ILE A 1 89 ? 17.807 18.749 3.900 1.00 88.94 89 ILE A CA 1
ATOM 700 C C . ILE A 1 89 ? 16.584 19.249 4.679 1.00 88.94 89 ILE A C 1
ATOM 702 O O . ILE A 1 89 ? 16.036 20.299 4.359 1.00 88.94 89 ILE A O 1
ATOM 706 N N . ALA A 1 90 ? 16.178 18.536 5.734 1.00 90.06 90 ALA A N 1
ATOM 707 C CA . ALA A 1 90 ? 15.028 18.928 6.543 1.00 90.06 90 ALA A CA 1
ATOM 708 C C . ALA A 1 90 ? 15.230 20.277 7.259 1.00 90.06 90 ALA A C 1
ATOM 710 O O . ALA A 1 90 ? 14.277 21.046 7.393 1.00 90.06 90 ALA A O 1
ATOM 711 N N . ARG A 1 91 ? 16.454 20.583 7.711 1.00 88.81 91 ARG A N 1
ATOM 712 C CA . ARG A 1 91 ? 16.772 21.901 8.286 1.00 88.81 91 ARG A CA 1
ATOM 713 C C . ARG A 1 91 ? 16.787 22.992 7.223 1.00 88.81 91 ARG A C 1
ATOM 715 O O . ARG A 1 91 ? 16.190 24.038 7.458 1.00 88.81 91 ARG A O 1
ATOM 722 N N . ASP A 1 92 ? 17.400 22.729 6.073 1.00 89.19 92 ASP A N 1
ATOM 723 C CA . ASP A 1 92 ? 17.490 23.694 4.974 1.00 89.19 92 ASP A CA 1
ATOM 724 C C . ASP A 1 92 ? 16.086 24.057 4.449 1.00 89.19 92 ASP A C 1
ATOM 726 O O . ASP A 1 92 ? 15.778 25.228 4.230 1.00 89.19 92 ASP A O 1
ATOM 730 N N . GLU A 1 93 ? 15.179 23.081 4.326 1.00 90.56 93 GLU A N 1
ATOM 731 C CA . GLU A 1 93 ? 13.778 23.333 3.960 1.00 90.56 93 GLU A CA 1
ATOM 732 C C . GLU A 1 93 ? 13.035 24.192 4.990 1.00 90.56 93 GLU A C 1
ATOM 734 O O . GLU A 1 93 ? 12.188 25.012 4.622 1.00 90.56 93 GLU A O 1
ATOM 739 N N . LEU A 1 94 ? 13.318 23.994 6.279 1.00 89.44 94 LEU A N 1
ATOM 740 C CA . LEU A 1 94 ? 12.703 24.765 7.355 1.00 89.44 94 LEU A CA 1
ATOM 741 C C . LEU A 1 94 ? 13.214 26.209 7.341 1.00 89.44 94 LEU A C 1
ATOM 743 O O . LEU A 1 94 ? 12.418 27.139 7.444 1.00 89.44 94 LEU A O 1
ATOM 747 N N . GLU A 1 95 ? 14.516 26.399 7.138 1.00 87.06 95 GLU A N 1
ATOM 748 C CA . GLU A 1 95 ? 15.137 27.719 7.027 1.00 87.06 95 GLU A CA 1
ATOM 749 C C . GLU A 1 95 ? 14.604 28.497 5.816 1.00 87.06 95 GLU A C 1
ATOM 751 O O . GLU A 1 95 ? 14.220 29.658 5.958 1.00 87.06 95 GLU A O 1
ATOM 756 N N . ILE A 1 96 ? 14.472 27.847 4.654 1.00 89.06 96 ILE A N 1
ATOM 757 C CA . ILE A 1 96 ? 13.871 28.458 3.457 1.00 89.06 96 ILE A CA 1
ATOM 758 C C . ILE A 1 96 ? 12.426 28.888 3.723 1.00 89.06 96 ILE A C 1
ATOM 760 O O . ILE A 1 96 ? 12.043 29.992 3.339 1.00 89.06 96 ILE A O 1
ATOM 764 N N . LYS A 1 97 ? 11.620 28.046 4.382 1.00 83.88 97 LYS A N 1
ATOM 765 C CA . LYS A 1 97 ? 10.231 28.392 4.723 1.00 83.88 97 LYS A CA 1
ATOM 766 C C . LYS A 1 97 ? 10.163 29.593 5.662 1.00 83.88 97 LYS A C 1
ATOM 768 O O . LYS A 1 97 ? 9.378 30.494 5.412 1.00 83.88 97 LYS A O 1
ATOM 773 N N . CYS A 1 98 ? 11.010 29.639 6.688 1.00 79.81 98 CYS A N 1
ATOM 774 C CA . CYS A 1 98 ? 11.037 30.753 7.636 1.00 79.81 98 CYS A CA 1
ATOM 775 C C . CYS A 1 98 ? 11.587 32.067 7.054 1.00 79.81 98 CYS A C 1
ATOM 777 O O . CYS A 1 98 ? 11.312 33.116 7.618 1.00 79.81 98 CYS A O 1
ATOM 779 N N . LEU A 1 99 ? 12.380 32.025 5.978 1.00 80.69 99 LEU A N 1
ATOM 780 C CA . LEU A 1 99 ? 12.887 33.216 5.275 1.00 80.69 99 LEU A CA 1
ATOM 781 C C . LEU A 1 99 ? 11.917 33.765 4.218 1.00 80.69 99 LEU A C 1
ATOM 783 O O . LEU A 1 99 ? 12.088 34.898 3.770 1.00 80.69 99 LEU A O 1
ATOM 787 N N . MET A 1 100 ? 10.973 32.939 3.763 1.00 65.38 100 MET A N 1
ATOM 788 C CA . MET A 1 100 ? 9.986 33.278 2.731 1.00 65.38 100 MET A CA 1
ATOM 789 C C . MET A 1 100 ? 8.640 33.750 3.311 1.00 65.38 100 MET A C 1
ATOM 791 O O . MET A 1 100 ? 7.831 34.275 2.547 1.00 65.38 100 MET A O 1
ATOM 795 N N . ASP A 1 101 ? 8.424 33.569 4.619 1.00 51.22 101 ASP A N 1
ATOM 796 C CA . ASP A 1 101 ? 7.363 34.205 5.423 1.00 51.22 101 ASP A CA 1
ATOM 797 C C . ASP A 1 101 ? 7.848 35.544 6.014 1.00 51.22 101 ASP A C 1
ATOM 799 O O . ASP A 1 101 ? 7.027 36.490 6.093 1.00 51.22 101 ASP A O 1
#

Foldseek 3Di:
DDDDDDDDPDDPPPPPPPPDDPVCPCPPPDVVDDDPPDDDDDDDDPPVVPPDDDDDDDPDDPDDPDPPPPPDPPDDPPDDDVSVVVVVVVVVVVVVVVVVD